Protein AF-A0A4R7RUV6-F1 (afdb_monomer_lite)

InterPro domains:
  IPR049241 Domain of unknown function DUF6876 [PF21781] (6-94)

Secondary structure (DSSP, 8-state):
-------HHHHHT-SS-SSPEEPSS-TT-EE-HHHHHHHHHHT-HHHHHHHHHHTTSHHHHT-SS-EEEEEEPTTS-EEEEEE-SSS-EEEEEEE----------

Structure (mmCIF, N/CA/C/O backbone):
data_AF-A0A4R7RUV6-F1
#
_entry.id   AF-A0A4R7RUV6-F1
#
loop_
_atom_site.group_PDB
_atom_site.id
_atom_site.type_symbol
_atom_site.label_atom_id
_atom_site.label_alt_id
_atom_site.label_comp_id
_atom_site.label_asym_id
_atom_site.label_entity_id
_atom_site.label_seq_id
_atom_site.pdbx_PDB_ins_code
_atom_site.Cartn_x
_atom_site.Cartn_y
_atom_site.Cartn_z
_atom_site.occupancy
_atom_site.B_iso_or_equiv
_atom_site.auth_seq_id
_atom_site.auth_comp_id
_atom_site.auth_asym_id
_atom_site.auth_atom_id
_atom_site.pdbx_PDB_model_num
ATOM 1 N N . MET A 1 1 ? -16.363 11.295 9.301 1.00 42.91 1 MET A N 1
ATOM 2 C CA . MET A 1 1 ? -15.651 10.002 9.333 1.00 42.91 1 MET A CA 1
ATOM 3 C C . MET A 1 1 ? -14.784 9.992 10.577 1.00 42.91 1 MET A C 1
ATOM 5 O O . MET A 1 1 ? -13.867 10.797 10.667 1.00 42.91 1 MET A O 1
ATOM 9 N N . THR A 1 2 ? -15.142 9.203 11.582 1.00 44.38 2 THR A N 1
ATOM 10 C CA . THR A 1 2 ? -14.379 9.071 12.829 1.00 44.38 2 THR A CA 1
ATOM 11 C C . THR A 1 2 ? -13.160 8.195 12.555 1.00 44.38 2 THR A C 1
ATOM 13 O O . THR A 1 2 ? -13.302 7.000 12.324 1.00 44.38 2 THR A O 1
ATOM 16 N N . GLN A 1 3 ? -11.968 8.798 12.518 1.00 53.25 3 GLN A N 1
ATOM 17 C CA . GLN A 1 3 ? -10.709 8.056 12.417 1.00 53.25 3 GLN A CA 1
ATOM 18 C C . GLN A 1 3 ? -10.579 7.154 13.644 1.00 53.25 3 GLN A C 1
ATOM 20 O O . GLN A 1 3 ? -10.560 7.637 14.777 1.00 53.25 3 GLN A O 1
ATOM 25 N N . LYS A 1 4 ? -10.544 5.842 13.412 1.00 65.19 4 LYS A N 1
ATOM 26 C CA . LYS A 1 4 ? -10.468 4.835 14.467 1.00 65.19 4 LYS A CA 1
ATOM 27 C C . LYS A 1 4 ? -9.042 4.309 14.532 1.00 65.19 4 LYS A C 1
ATOM 29 O O . LYS A 1 4 ? -8.476 3.904 13.519 1.00 65.19 4 LYS A O 1
ATOM 34 N N . THR A 1 5 ? -8.454 4.308 15.724 1.00 73.56 5 THR A N 1
ATOM 35 C CA . THR A 1 5 ? -7.150 3.681 15.946 1.00 73.56 5 THR A CA 1
ATOM 36 C C . THR A 1 5 ? -7.282 2.179 15.722 1.00 73.56 5 THR A C 1
ATOM 38 O O . THR A 1 5 ? -8.002 1.510 16.457 1.00 73.56 5 THR A O 1
ATOM 41 N N . LEU A 1 6 ? -6.597 1.662 14.702 1.00 78.75 6 LEU A N 1
ATOM 42 C CA . LEU A 1 6 ? -6.557 0.231 14.412 1.00 78.75 6 LEU A CA 1
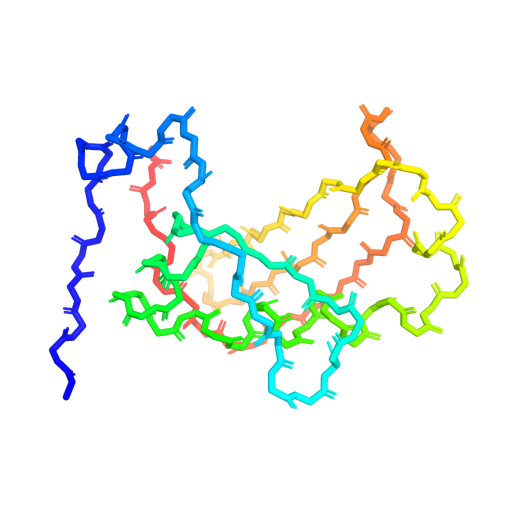ATOM 43 C C . LEU A 1 6 ? -5.843 -0.515 15.544 1.00 78.75 6 LEU A C 1
ATOM 45 O O . LEU A 1 6 ? -4.739 -0.148 15.941 1.00 78.75 6 LEU A O 1
ATOM 49 N N . THR A 1 7 ? -6.440 -1.587 16.052 1.00 82.38 7 THR A N 1
ATOM 50 C CA . THR A 1 7 ? -5.789 -2.451 17.045 1.00 82.38 7 THR A CA 1
ATOM 51 C C . THR A 1 7 ? -5.313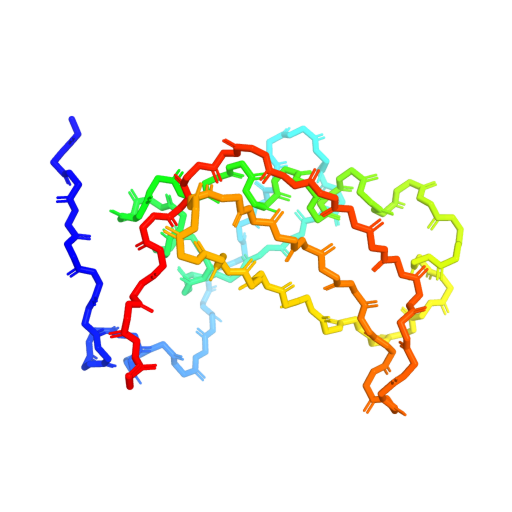 -3.757 16.413 1.00 82.38 7 THR A C 1
ATOM 53 O O . THR A 1 7 ? -5.888 -4.254 15.446 1.00 82.38 7 THR A O 1
ATOM 56 N N . LYS A 1 8 ? -4.262 -4.371 16.976 1.00 80.69 8 LYS A N 1
ATOM 57 C CA . LYS A 1 8 ? -3.771 -5.677 16.496 1.00 80.69 8 LYS A CA 1
ATOM 58 C C . LYS A 1 8 ? -4.850 -6.763 16.586 1.00 80.69 8 LYS A C 1
ATOM 60 O O . LYS A 1 8 ? -4.918 -7.616 15.708 1.00 80.69 8 LYS A O 1
ATOM 65 N N . ALA A 1 9 ? -5.692 -6.712 17.621 1.00 82.25 9 ALA A N 1
ATOM 66 C CA . ALA A 1 9 ? -6.806 -7.640 17.795 1.00 82.25 9 ALA A CA 1
ATOM 67 C C . ALA A 1 9 ? -7.806 -7.536 16.633 1.00 82.25 9 ALA A C 1
ATOM 69 O O . ALA A 1 9 ? -8.152 -8.549 16.030 1.00 82.25 9 ALA A O 1
ATOM 70 N N . GLU A 1 10 ? -8.184 -6.317 16.244 1.00 81.50 10 GLU A N 1
ATOM 71 C CA . GLU A 1 10 ? -9.073 -6.090 15.099 1.00 81.50 10 GLU A CA 1
ATOM 72 C C . GLU A 1 10 ? -8.458 -6.522 13.770 1.00 81.50 10 GLU A C 1
ATOM 74 O O . GLU A 1 10 ? -9.173 -6.995 12.899 1.00 81.50 10 GLU A O 1
ATOM 79 N N . LEU A 1 11 ? -7.145 -6.391 13.586 1.00 82.25 11 LEU A N 1
ATOM 80 C CA . LEU A 1 11 ? -6.506 -6.844 12.348 1.00 82.25 11 LEU A CA 1
ATOM 81 C C . LEU A 1 11 ? -6.327 -8.367 12.304 1.00 82.25 11 LEU A C 1
ATOM 83 O O . LEU A 1 11 ? -6.338 -8.955 11.226 1.00 82.25 11 LEU A O 1
ATOM 87 N N . SER A 1 12 ? -6.203 -9.019 13.463 1.00 82.88 12 SER A N 1
ATOM 88 C CA . SER A 1 12 ? -5.991 -10.470 13.548 1.00 82.88 12 SER A CA 1
ATOM 89 C C . SER A 1 12 ? -7.185 -11.310 13.090 1.00 82.88 12 SER A C 1
ATOM 91 O O . SER A 1 12 ? -7.007 -12.480 12.764 1.00 82.88 12 SER A O 1
ATOM 93 N N . GLN A 1 13 ? -8.383 -10.720 13.022 1.00 83.38 13 GLN A N 1
ATOM 94 C CA . GLN A 1 13 ? -9.589 -11.415 12.563 1.00 83.38 13 GLN A CA 1
ATOM 95 C C . GLN A 1 13 ? -9.644 -11.601 11.034 1.00 83.38 13 GLN A C 1
ATOM 97 O O . GLN A 1 13 ? -10.457 -12.379 10.545 1.00 83.38 13 GLN A O 1
ATOM 102 N N . PHE A 1 14 ? -8.784 -10.917 10.269 1.00 81.94 14 PHE A N 1
ATOM 103 C CA . PHE A 1 14 ? -8.732 -11.040 8.811 1.00 81.94 14 PHE A CA 1
ATOM 104 C C . PHE A 1 14 ? -7.761 -12.156 8.392 1.00 81.94 14 PHE A C 1
ATOM 106 O O . PHE A 1 14 ? -6.586 -11.905 8.131 1.00 81.94 14 PHE A O 1
ATOM 113 N N . THR A 1 15 ? -8.249 -13.398 8.322 1.00 80.12 15 THR A N 1
ATOM 114 C CA . THR A 1 15 ? -7.470 -14.590 7.908 1.00 80.12 15 THR A CA 1
ATOM 115 C C . THR A 1 15 ? -7.791 -15.085 6.493 1.00 80.12 15 THR A C 1
ATOM 117 O O . THR A 1 15 ? -7.260 -16.101 6.049 1.00 80.12 15 THR A O 1
ATOM 120 N N . GLY A 1 16 ? -8.630 -14.356 5.761 1.00 77.75 16 GLY A N 1
ATOM 121 C CA . GLY A 1 16 ? -9.045 -14.663 4.396 1.00 77.75 16 GLY A CA 1
ATOM 122 C C . GLY A 1 16 ? -9.775 -13.478 3.767 1.00 77.75 16 GLY A C 1
ATOM 123 O O . GLY A 1 16 ? -9.890 -12.414 4.378 1.00 77.75 16 GLY A O 1
ATOM 124 N N . THR A 1 17 ? -10.251 -13.657 2.537 1.00 85.62 17 THR A N 1
ATOM 125 C CA . THR A 1 17 ? -11.124 -12.689 1.866 1.00 85.62 17 THR A CA 1
ATOM 126 C C . THR A 1 17 ? -12.297 -13.440 1.261 1.00 85.62 17 THR A C 1
ATOM 128 O O . THR A 1 17 ? -12.105 -14.451 0.586 1.00 85.62 17 THR A O 1
ATOM 131 N N . GLU A 1 18 ? -13.505 -12.953 1.508 1.00 83.44 18 GLU A N 1
ATOM 132 C CA . GLU A 1 18 ? -14.718 -13.481 0.878 1.00 83.44 18 GLU A CA 1
ATOM 133 C C . GLU A 1 18 ? -15.089 -12.623 -0.331 1.00 83.44 18 GLU A C 1
ATOM 135 O O . GLU A 1 18 ? -15.600 -13.125 -1.333 1.00 83.44 18 GLU A O 1
ATOM 140 N N . LEU A 1 19 ? -14.759 -11.328 -0.268 1.00 87.00 19 LEU A N 1
ATOM 141 C CA . LEU A 1 19 ? -15.001 -10.372 -1.334 1.00 87.00 19 LEU A CA 1
ATOM 142 C C . LEU A 1 19 ? -13.697 -9.728 -1.795 1.00 87.00 19 LEU A C 1
ATOM 144 O O . LEU A 1 19 ? -12.900 -9.212 -1.013 1.00 87.00 19 LEU A O 1
ATOM 148 N N . TRP A 1 20 ? -13.511 -9.722 -3.112 1.00 88.62 20 TRP A N 1
ATOM 149 C CA . TRP A 1 20 ? -12.449 -8.968 -3.759 1.00 88.62 20 TRP A CA 1
ATOM 150 C C . TRP A 1 20 ? -12.975 -7.589 -4.130 1.00 88.62 20 TRP A C 1
ATOM 152 O O . TRP A 1 20 ? -13.879 -7.447 -4.958 1.00 88.62 20 TRP A O 1
ATOM 162 N N . HIS A 1 21 ? -12.387 -6.561 -3.533 1.00 88.44 21 HIS A N 1
ATOM 163 C CA . HIS A 1 21 ? -12.717 -5.174 -3.821 1.00 88.44 21 HIS A CA 1
ATOM 164 C C . HIS A 1 21 ? -11.862 -4.684 -4.972 1.00 88.44 21 HIS A C 1
ATOM 166 O O . HIS A 1 21 ? -10.675 -4.988 -5.070 1.00 88.44 21 HIS A O 1
ATOM 172 N N . ARG A 1 22 ? -12.475 -3.917 -5.866 1.00 89.69 22 ARG A N 1
ATOM 173 C CA . ARG A 1 22 ? -11.801 -3.393 -7.048 1.00 89.69 22 ARG A CA 1
ATOM 174 C C . ARG A 1 22 ? -11.444 -1.940 -6.825 1.00 89.69 22 ARG A C 1
ATOM 176 O O . ARG A 1 22 ? -12.265 -1.158 -6.349 1.00 89.69 22 ARG A O 1
ATOM 183 N N . HIS A 1 23 ? -10.223 -1.578 -7.183 1.00 89.12 23 HIS A N 1
ATOM 184 C CA . HIS A 1 23 ? -9.793 -0.194 -7.108 1.00 89.12 23 HIS A CA 1
ATOM 185 C C . HIS A 1 23 ? -10.590 0.663 -8.103 1.00 89.12 23 HIS A C 1
ATOM 187 O O . HIS A 1 23 ? -10.791 0.265 -9.252 1.00 89.12 23 HIS A O 1
ATOM 193 N N . SER A 1 24 ? -11.053 1.841 -7.673 1.00 83.38 24 SER A N 1
ATOM 194 C CA . SER A 1 24 ? -11.983 2.673 -8.453 1.00 83.38 24 SER A CA 1
ATOM 195 C C . SER A 1 24 ? -11.386 3.149 -9.781 1.00 83.38 24 SER A C 1
ATOM 197 O O . SER A 1 24 ? -12.055 3.089 -10.810 1.00 83.38 24 SER A O 1
ATOM 199 N N . ILE A 1 25 ? -10.119 3.579 -9.756 1.00 83.56 25 ILE A N 1
ATOM 200 C CA . ILE A 1 25 ? -9.377 4.071 -10.930 1.00 83.56 25 ILE A CA 1
ATOM 201 C C . ILE A 1 25 ? -8.644 2.921 -11.642 1.00 83.56 25 ILE A C 1
ATOM 203 O O . ILE A 1 25 ? -8.953 2.590 -12.785 1.00 83.56 25 ILE A O 1
ATOM 207 N N . ALA A 1 26 ? -7.705 2.259 -10.960 1.00 85.06 26 ALA A N 1
ATOM 208 C CA . ALA A 1 26 ? -6.963 1.119 -11.495 1.00 85.06 26 ALA A CA 1
ATOM 209 C C . ALA A 1 26 ? -7.773 -0.188 -11.406 1.00 85.06 26 ALA A C 1
ATOM 211 O O . ALA A 1 26 ? -7.536 -1.038 -10.556 1.00 85.06 26 ALA A O 1
ATOM 212 N N . ARG A 1 27 ? -8.763 -0.366 -12.284 1.00 83.12 27 ARG A N 1
ATOM 213 C CA . ARG A 1 27 ? -9.729 -1.487 -12.229 1.00 83.12 27 ARG A CA 1
ATOM 214 C C . ARG A 1 27 ? -9.110 -2.891 -12.321 1.00 83.12 27 ARG A C 1
ATOM 216 O O . ARG A 1 27 ? -9.799 -3.871 -12.029 1.00 83.12 27 ARG A O 1
ATOM 223 N N . ASN A 1 28 ? -7.855 -2.996 -12.742 1.00 83.50 28 ASN A N 1
ATOM 224 C CA . ASN A 1 28 ? -7.050 -4.218 -12.753 1.00 83.50 28 ASN A CA 1
ATOM 225 C C . ASN A 1 28 ? -6.488 -4.590 -11.369 1.00 83.50 28 ASN A C 1
ATOM 227 O O . ASN A 1 28 ? -6.074 -5.729 -11.181 1.00 83.50 28 ASN A O 1
ATOM 231 N N . VAL A 1 29 ? -6.503 -3.669 -10.406 1.00 85.75 29 VAL A N 1
ATOM 232 C CA . VAL A 1 29 ? -6.044 -3.896 -9.035 1.00 85.75 29 VAL A CA 1
ATOM 233 C C . VAL A 1 29 ? -7.219 -4.342 -8.170 1.00 85.75 29 VAL A C 1
ATOM 235 O O . VAL A 1 29 ? -8.251 -3.666 -8.073 1.00 85.75 29 VAL A O 1
ATOM 238 N N . LEU A 1 30 ? -7.046 -5.503 -7.542 1.00 89.81 30 LEU A N 1
ATOM 239 C CA . LEU A 1 30 ? -7.969 -6.079 -6.574 1.00 89.81 30 LEU A CA 1
ATOM 240 C C . LEU A 1 30 ? -7.315 -6.096 -5.194 1.00 89.81 30 LEU A C 1
ATOM 242 O O . LEU A 1 30 ? -6.107 -6.289 -5.079 1.00 89.81 30 LEU A O 1
ATOM 246 N N . TYR A 1 31 ? -8.117 -5.912 -4.154 1.00 88.69 31 TYR A N 1
ATOM 247 C CA . TYR A 1 31 ? -7.668 -5.965 -2.768 1.00 88.69 31 TYR A CA 1
ATOM 248 C C . TYR A 1 31 ? -8.698 -6.666 -1.884 1.00 88.69 31 TYR A C 1
ATOM 250 O O . TYR A 1 31 ? -9.871 -6.797 -2.237 1.00 88.69 31 TYR A O 1
ATOM 258 N N . THR A 1 32 ? -8.228 -7.160 -0.744 1.00 92.06 32 THR A N 1
ATOM 259 C CA . THR A 1 32 ? -9.004 -7.994 0.175 1.00 92.06 32 THR A CA 1
ATOM 260 C C . THR A 1 32 ? -9.832 -7.167 1.154 1.00 92.06 32 THR A C 1
ATOM 262 O O . THR A 1 32 ? -9.607 -5.965 1.333 1.00 92.06 32 THR A O 1
ATOM 265 N N . ASP A 1 33 ? -10.760 -7.829 1.841 1.00 89.19 33 ASP A N 1
ATOM 266 C CA . ASP A 1 33 ? -11.586 -7.244 2.901 1.00 89.19 33 ASP A CA 1
ATOM 267 C C . ASP A 1 33 ? -10.741 -6.568 3.996 1.00 89.19 33 ASP A C 1
ATOM 269 O O . ASP A 1 33 ? -11.031 -5.444 4.410 1.00 89.19 33 ASP A O 1
ATOM 273 N N . GLY A 1 34 ? -9.637 -7.200 4.410 1.00 87.12 34 GLY A N 1
ATOM 274 C CA . GLY A 1 34 ? -8.718 -6.628 5.399 1.00 87.12 34 GLY A CA 1
ATOM 275 C C . GLY A 1 34 ? -8.033 -5.349 4.909 1.00 87.12 34 GLY A C 1
ATOM 276 O O . GLY A 1 34 ? -7.955 -4.364 5.644 1.00 87.12 34 GLY A O 1
ATOM 277 N N . ALA A 1 35 ? -7.595 -5.317 3.646 1.00 87.75 35 ALA A N 1
ATOM 278 C CA . ALA A 1 35 ? -7.003 -4.117 3.052 1.00 87.75 35 ALA A CA 1
ATOM 279 C C . ALA A 1 35 ? -8.023 -2.972 2.949 1.00 87.75 35 ALA A C 1
ATOM 281 O O . ALA A 1 35 ? -7.697 -1.824 3.261 1.00 87.75 35 ALA A O 1
ATOM 282 N N . LYS A 1 36 ? -9.274 -3.288 2.588 1.00 89.12 36 LYS A N 1
ATOM 283 C CA . LYS A 1 36 ? -10.378 -2.322 2.601 1.00 89.12 36 LYS A CA 1
ATOM 284 C C . LYS A 1 36 ? -10.610 -1.760 4.000 1.00 89.12 36 LYS A C 1
ATOM 286 O O . LYS A 1 36 ? -10.666 -0.545 4.168 1.00 89.12 36 LYS A O 1
ATOM 291 N N . HIS A 1 37 ? -10.692 -2.628 5.006 1.00 88.00 37 HIS A N 1
ATOM 292 C CA . HIS A 1 37 ? -10.927 -2.222 6.388 1.00 88.00 37 HIS A CA 1
ATOM 293 C C . HIS A 1 37 ? -9.837 -1.277 6.911 1.00 88.00 37 HIS A C 1
ATOM 295 O O . HIS A 1 37 ? -10.146 -0.280 7.567 1.00 88.00 37 HIS A O 1
ATOM 301 N N . VAL A 1 38 ? -8.569 -1.553 6.587 1.00 86.38 38 VAL A N 1
ATOM 302 C CA . VAL A 1 38 ? -7.446 -0.659 6.904 1.00 86.38 38 VAL A CA 1
ATOM 303 C C . VAL A 1 38 ? -7.604 0.685 6.192 1.00 86.38 38 VAL A C 1
ATOM 305 O O . VAL A 1 38 ? -7.478 1.729 6.832 1.00 86.38 38 VAL A O 1
ATOM 308 N N . ALA A 1 39 ? -7.916 0.684 4.893 1.00 88.06 39 ALA A N 1
ATOM 309 C CA . ALA A 1 39 ? -8.100 1.912 4.124 1.00 88.06 39 ALA A CA 1
ATOM 310 C C . ALA A 1 39 ? -9.248 2.785 4.664 1.00 88.06 39 ALA A C 1
ATOM 312 O O . ALA A 1 39 ? -9.077 3.998 4.795 1.00 88.06 39 ALA A O 1
ATOM 313 N N . GLU A 1 40 ? -10.378 2.179 5.036 1.00 87.56 40 GLU A N 1
ATOM 314 C CA . GLU A 1 40 ? -11.544 2.873 5.597 1.00 87.56 40 GLU A CA 1
ATOM 315 C C . GLU A 1 40 ? -11.285 3.399 7.009 1.00 87.56 40 GLU A C 1
ATOM 317 O O . GLU A 1 40 ? -11.544 4.569 7.292 1.00 87.56 40 GLU A O 1
ATOM 322 N N . SER A 1 41 ? -10.743 2.557 7.889 1.00 84.88 41 SER A N 1
ATOM 323 C CA . SER A 1 41 ? -10.585 2.889 9.309 1.00 84.88 41 SER A CA 1
ATOM 324 C C . SER A 1 41 ? -9.435 3.867 9.558 1.00 84.88 41 SER A C 1
ATOM 326 O O . SER A 1 41 ? -9.564 4.767 10.391 1.00 84.88 41 SER A O 1
ATOM 328 N N . ALA A 1 42 ? -8.328 3.723 8.817 1.00 82.50 42 ALA A N 1
ATOM 329 C CA . ALA A 1 42 ? -7.136 4.567 8.945 1.00 82.50 42 ALA A CA 1
ATOM 330 C C . ALA A 1 42 ? -7.056 5.699 7.906 1.00 82.50 42 ALA A C 1
ATOM 332 O O . ALA A 1 42 ? -6.081 6.450 7.898 1.00 82.50 42 ALA A O 1
ATOM 333 N N . GLY A 1 43 ? -8.042 5.832 7.009 1.00 83.56 43 GLY A N 1
ATOM 334 C CA . GLY A 1 43 ? -7.997 6.823 5.926 1.00 83.56 43 GLY A CA 1
ATOM 335 C C . GLY A 1 43 ? -6.843 6.589 4.943 1.00 83.56 43 GLY A C 1
ATOM 336 O O . GLY A 1 43 ? -6.315 7.534 4.357 1.00 83.56 43 GLY A O 1
ATOM 337 N N . ALA A 1 44 ? -6.426 5.333 4.779 1.00 85.94 44 ALA A N 1
ATOM 338 C CA . ALA A 1 44 ? -5.254 4.932 4.006 1.00 85.94 44 ALA A CA 1
ATOM 339 C C . ALA A 1 44 ? -5.586 4.541 2.552 1.00 85.94 44 ALA A C 1
ATOM 341 O O . ALA A 1 44 ? -4.803 3.847 1.913 1.00 85.94 44 ALA A O 1
ATOM 342 N N . TYR A 1 45 ? -6.716 4.997 1.999 1.00 86.81 45 TYR A N 1
ATOM 343 C CA . TYR A 1 45 ? -7.050 4.779 0.582 1.00 86.81 45 TYR A CA 1
ATOM 344 C C . TYR A 1 45 ? -5.962 5.281 -0.367 1.00 86.81 45 TYR A C 1
ATOM 346 O O . TYR A 1 45 ? -5.662 4.620 -1.356 1.00 86.81 45 TYR A O 1
ATOM 354 N N . TRP A 1 46 ? -5.289 6.373 -0.000 1.00 87.50 46 TRP A N 1
ATOM 355 C CA . TRP A 1 46 ? -4.158 6.876 -0.771 1.00 87.50 46 TRP A CA 1
ATOM 356 C C . TRP A 1 46 ? -3.037 5.843 -0.911 1.00 87.50 46 TRP A C 1
ATOM 358 O O . TRP A 1 46 ? -2.353 5.836 -1.923 1.00 87.50 46 TRP A O 1
ATOM 368 N N . LEU A 1 47 ? -2.827 4.962 0.074 1.00 87.81 47 LEU A N 1
ATOM 369 C CA . LEU A 1 47 ? -1.793 3.933 -0.012 1.00 87.81 47 LEU A CA 1
ATOM 370 C C . LEU A 1 47 ? -2.148 2.903 -1.089 1.00 87.81 47 LEU A C 1
ATOM 372 O O . LEU A 1 47 ? -1.270 2.470 -1.831 1.00 87.81 47 LEU A O 1
ATOM 376 N N . LEU A 1 48 ? -3.433 2.552 -1.205 1.00 88.75 48 LEU A N 1
ATOM 377 C CA . LEU A 1 48 ? -3.923 1.697 -2.284 1.00 88.75 48 LEU A CA 1
ATOM 378 C C . LEU A 1 48 ? -3.766 2.385 -3.645 1.00 88.75 48 LEU A C 1
ATOM 380 O O . LEU A 1 48 ? -3.316 1.729 -4.583 1.00 88.75 48 LEU A O 1
ATOM 384 N N . ASP A 1 49 ? -4.051 3.691 -3.730 1.00 89.00 49 ASP A N 1
ATOM 385 C CA . ASP A 1 49 ? -3.830 4.478 -4.951 1.00 89.00 49 ASP A CA 1
ATOM 386 C C . ASP A 1 49 ? -2.350 4.445 -5.369 1.00 89.00 49 ASP A C 1
ATOM 388 O O . ASP A 1 49 ? -2.035 4.207 -6.533 1.00 89.00 49 ASP A O 1
ATOM 392 N N . GLU A 1 50 ? -1.422 4.632 -4.424 1.00 88.81 50 GLU A N 1
ATOM 393 C CA . GLU A 1 50 ? 0.018 4.622 -4.707 1.00 88.81 50 GLU A CA 1
ATOM 394 C C . GLU A 1 50 ? 0.511 3.269 -5.218 1.00 88.81 50 GLU A C 1
ATOM 396 O O . GLU A 1 50 ? 1.234 3.206 -6.216 1.00 88.81 50 GLU A O 1
ATOM 401 N N . ILE A 1 51 ? 0.095 2.180 -4.566 1.00 88.38 51 ILE A N 1
ATOM 402 C CA . ILE A 1 51 ? 0.433 0.817 -4.995 1.00 88.38 51 ILE A CA 1
ATOM 403 C C . ILE A 1 51 ? -0.147 0.549 -6.385 1.00 88.38 51 ILE A C 1
ATOM 405 O O . ILE A 1 51 ? 0.525 -0.026 -7.243 1.00 88.38 51 ILE A O 1
ATOM 409 N N . ALA A 1 52 ? -1.380 0.994 -6.628 1.00 89.75 52 ALA A N 1
ATOM 410 C CA . ALA A 1 52 ? -2.044 0.832 -7.907 1.00 89.75 52 ALA A CA 1
ATOM 411 C C . ALA A 1 52 ? -1.346 1.607 -9.033 1.00 89.75 52 ALA A C 1
ATOM 413 O O . ALA A 1 52 ? -1.119 1.053 -10.108 1.00 89.75 52 ALA A O 1
ATOM 414 N N . PHE A 1 53 ? -0.949 2.858 -8.796 1.00 89.00 53 PHE A N 1
ATOM 415 C CA . PHE A 1 53 ? -0.205 3.646 -9.778 1.00 89.00 53 PHE A CA 1
ATOM 416 C C . PHE A 1 53 ? 1.200 3.102 -10.018 1.00 89.00 53 PHE A C 1
ATOM 418 O O . PHE A 1 53 ? 1.681 3.148 -11.152 1.00 89.00 53 PHE A O 1
ATOM 425 N N . ALA A 1 54 ? 1.842 2.520 -9.006 1.00 88.38 54 ALA A N 1
ATOM 426 C CA . ALA A 1 54 ? 3.131 1.868 -9.187 1.00 88.38 54 ALA A CA 1
ATOM 427 C C . ALA A 1 54 ? 3.069 0.643 -10.114 1.00 88.38 54 ALA A C 1
ATOM 429 O O . ALA A 1 54 ? 4.073 0.330 -10.750 1.00 88.38 54 ALA A O 1
ATOM 430 N N . GLN A 1 55 ? 1.896 0.021 -10.302 1.00 87.19 55 GLN A N 1
ATOM 431 C CA . GLN A 1 55 ? 1.705 -1.022 -11.323 1.00 87.19 55 GLN A CA 1
ATOM 432 C C . GLN A 1 55 ? 1.817 -0.496 -12.767 1.00 87.19 55 GLN A C 1
ATOM 434 O O . GLN A 1 55 ? 1.764 -1.273 -13.711 1.00 87.19 55 GLN A O 1
ATOM 439 N N . SER A 1 56 ? 1.976 0.811 -12.989 1.00 87.00 56 SER A N 1
ATOM 440 C CA . SER A 1 56 ? 2.364 1.334 -14.308 1.00 87.00 56 SER A CA 1
ATOM 441 C C . SER A 1 56 ? 3.874 1.232 -14.573 1.00 87.00 56 SER A C 1
ATOM 443 O O . SER A 1 56 ? 4.318 1.384 -15.711 1.00 87.00 56 SER A O 1
ATOM 445 N N . ILE A 1 57 ? 4.678 0.957 -13.541 1.00 88.31 57 ILE A N 1
ATOM 446 C CA . ILE A 1 57 ? 6.135 0.885 -13.629 1.00 88.31 57 ILE A CA 1
ATOM 447 C C . ILE A 1 57 ? 6.542 -0.552 -13.954 1.00 88.31 57 ILE A C 1
ATOM 449 O O . ILE A 1 57 ? 6.226 -1.498 -13.228 1.00 88.31 57 ILE A O 1
ATOM 453 N N . ARG A 1 58 ? 7.305 -0.722 -15.039 1.00 87.00 58 ARG A N 1
ATOM 454 C CA . ARG A 1 58 ? 7.735 -2.047 -15.508 1.00 87.00 58 ARG A CA 1
ATOM 455 C C . ARG A 1 58 ? 8.598 -2.797 -14.490 1.00 87.00 58 ARG A C 1
ATOM 457 O O . ARG A 1 58 ? 8.454 -4.002 -14.368 1.00 87.00 58 ARG A O 1
ATOM 464 N N . ALA A 1 59 ? 9.452 -2.091 -13.749 1.00 86.69 59 ALA A N 1
ATOM 465 C CA . ALA A 1 59 ? 10.284 -2.693 -12.705 1.00 86.69 59 ALA A CA 1
ATOM 466 C C . ALA A 1 59 ? 9.455 -3.284 -11.554 1.00 86.69 59 ALA A C 1
ATOM 468 O O . ALA A 1 59 ? 9.832 -4.298 -10.997 1.00 86.69 59 ALA A O 1
ATOM 469 N N . VAL A 1 60 ? 8.308 -2.679 -11.230 1.00 86.31 60 VAL A N 1
ATOM 470 C CA . VAL A 1 60 ? 7.404 -3.181 -10.187 1.00 86.31 60 VAL A CA 1
ATOM 471 C C . VAL A 1 60 ? 6.587 -4.354 -10.725 1.00 86.31 60 VAL A C 1
ATOM 473 O O . VAL A 1 60 ? 6.550 -5.416 -10.121 1.00 86.31 60 VAL A O 1
ATOM 476 N N . THR A 1 61 ? 5.973 -4.194 -11.899 1.00 87.81 61 THR A N 1
ATOM 477 C CA . THR A 1 61 ? 5.132 -5.240 -12.519 1.00 87.81 61 THR A CA 1
ATOM 478 C C . THR A 1 61 ? 5.889 -6.472 -12.999 1.00 87.81 61 THR A C 1
ATOM 480 O O . THR A 1 61 ? 5.269 -7.516 -13.187 1.00 87.81 61 THR A O 1
ATOM 483 N N . ALA A 1 62 ? 7.201 -6.366 -13.219 1.00 88.06 62 ALA A N 1
ATOM 484 C CA . ALA A 1 62 ? 8.048 -7.513 -13.522 1.00 88.06 62 ALA A CA 1
ATOM 485 C C . ALA A 1 62 ? 8.194 -8.463 -12.322 1.00 88.06 62 ALA A C 1
ATOM 487 O O . ALA A 1 62 ? 8.444 -9.650 -12.529 1.00 88.06 62 ALA A O 1
ATOM 488 N N . GLU A 1 63 ? 8.001 -7.968 -11.096 1.00 87.25 63 GLU A N 1
ATOM 489 C CA . GLU A 1 63 ? 8.085 -8.784 -9.891 1.00 87.25 63 GLU A CA 1
ATOM 490 C C . GLU A 1 63 ? 6.795 -9.574 -9.667 1.00 87.25 63 GLU A C 1
ATOM 492 O O . GLU A 1 63 ? 5.711 -9.007 -9.505 1.00 87.25 63 GLU A O 1
ATOM 497 N N . GLY A 1 64 ? 6.922 -10.904 -9.611 1.00 82.81 64 GLY A N 1
ATOM 498 C CA . GLY A 1 64 ? 5.800 -11.807 -9.333 1.00 82.81 64 GLY A CA 1
ATOM 499 C C . GLY A 1 64 ? 5.279 -11.713 -7.895 1.00 82.81 64 GLY A C 1
ATOM 500 O O . GLY A 1 64 ? 4.129 -12.063 -7.633 1.00 82.81 64 GLY A O 1
ATOM 501 N N . PHE A 1 65 ? 6.103 -11.217 -6.968 1.00 86.31 65 PHE A N 1
ATOM 502 C CA . PHE A 1 65 ? 5.731 -10.937 -5.587 1.00 86.31 65 PHE A CA 1
ATOM 503 C C . PHE A 1 65 ? 6.254 -9.560 -5.180 1.00 86.31 65 PHE A C 1
ATOM 505 O O . PHE A 1 65 ? 7.417 -9.239 -5.395 1.00 86.31 65 PHE A O 1
ATOM 512 N N . GLN A 1 66 ? 5.383 -8.750 -4.583 1.00 86.12 66 GLN A N 1
ATOM 513 C CA . GLN A 1 66 ? 5.689 -7.376 -4.205 1.00 86.12 66 GLN A CA 1
ATOM 514 C C . GLN A 1 66 ? 5.348 -7.161 -2.734 1.00 86.12 66 GLN A C 1
ATOM 516 O O . GLN A 1 66 ? 4.190 -7.279 -2.325 1.00 86.12 66 GLN A O 1
ATOM 521 N N . LEU A 1 67 ? 6.350 -6.800 -1.942 1.00 88.50 67 LEU A N 1
ATOM 522 C CA . LEU A 1 67 ? 6.202 -6.467 -0.535 1.00 88.50 67 LEU A CA 1
ATOM 523 C C . LEU A 1 67 ? 6.304 -4.953 -0.344 1.00 88.50 67 LEU A C 1
ATOM 525 O O . LEU A 1 67 ? 7.377 -4.365 -0.451 1.00 88.50 67 LEU A O 1
ATOM 529 N N . TRP A 1 68 ? 5.178 -4.325 -0.017 1.00 88.44 68 TRP A N 1
ATOM 530 C CA . TRP A 1 68 ? 5.092 -2.883 0.191 1.00 88.44 68 TRP A CA 1
ATOM 531 C C . TRP A 1 68 ? 5.269 -2.524 1.667 1.00 88.44 68 TRP A C 1
ATOM 533 O O . TRP A 1 68 ? 4.485 -2.944 2.518 1.00 88.44 68 TRP A O 1
ATOM 543 N N . LYS A 1 69 ? 6.286 -1.717 1.978 1.00 87.69 69 LYS A N 1
ATOM 544 C CA . LYS A 1 69 ? 6.581 -1.234 3.332 1.00 87.69 69 LYS A CA 1
ATOM 545 C C . LYS A 1 69 ? 6.480 0.282 3.384 1.00 87.69 69 LYS A C 1
ATOM 547 O O . LYS A 1 69 ? 7.218 0.988 2.701 1.00 87.69 69 LYS A O 1
ATOM 552 N N . LEU A 1 70 ? 5.591 0.783 4.238 1.00 87.94 70 LEU A N 1
ATOM 553 C CA . LEU A 1 70 ? 5.493 2.202 4.563 1.00 87.94 70 LEU A CA 1
ATOM 554 C C . LEU A 1 70 ? 6.200 2.460 5.897 1.00 87.94 70 LEU A C 1
ATOM 556 O O . LEU A 1 70 ? 5.722 2.037 6.947 1.00 87.94 70 LEU A O 1
ATOM 560 N N . LYS A 1 71 ? 7.334 3.160 5.862 1.00 86.38 71 LYS A N 1
ATOM 561 C CA . LYS A 1 71 ? 8.083 3.560 7.057 1.00 86.38 71 LYS A CA 1
ATOM 562 C C . LYS A 1 71 ? 7.831 5.030 7.351 1.00 86.38 71 LYS A C 1
ATOM 564 O O . LYS A 1 71 ? 8.173 5.877 6.533 1.00 86.38 71 LYS A O 1
ATOM 569 N N . VAL A 1 72 ? 7.268 5.334 8.516 1.00 84.81 72 VAL A N 1
ATOM 570 C CA . VAL A 1 72 ? 7.067 6.713 8.979 1.00 84.81 72 VAL A CA 1
ATOM 571 C C . VAL A 1 72 ? 8.226 7.101 9.893 1.00 84.81 72 VAL A C 1
ATOM 573 O O . VAL A 1 72 ? 8.532 6.413 10.864 1.00 84.81 72 VAL A O 1
ATOM 576 N N . SER A 1 73 ? 8.898 8.192 9.557 1.00 83.12 73 SER A N 1
ATOM 577 C CA . SER A 1 73 ? 9.991 8.771 10.327 1.00 83.12 73 SER A CA 1
ATOM 578 C C . SER A 1 73 ? 9.459 9.677 11.448 1.00 83.12 73 SER A C 1
ATOM 580 O O . SER A 1 73 ? 8.358 10.222 11.333 1.00 83.12 73 SER A O 1
ATOM 582 N N . PRO A 1 74 ? 10.247 9.922 12.514 1.00 81.62 74 PRO A N 1
ATOM 583 C CA . PRO A 1 74 ? 9.836 10.785 13.629 1.00 81.62 74 PRO A CA 1
ATOM 584 C C . PRO A 1 74 ? 9.490 12.225 13.224 1.00 81.62 74 PRO A C 1
ATOM 586 O O . PRO A 1 74 ? 8.707 12.882 13.896 1.00 81.62 74 PRO A O 1
ATOM 589 N N . ASN A 1 75 ? 10.043 12.711 12.110 1.00 82.69 75 ASN A N 1
ATOM 590 C CA . ASN A 1 75 ? 9.743 14.026 11.535 1.00 82.69 75 ASN A CA 1
ATOM 591 C C . ASN A 1 75 ? 8.438 14.054 10.709 1.00 82.69 75 ASN A C 1
ATOM 593 O O . ASN A 1 75 ? 8.244 14.973 9.919 1.00 82.69 75 ASN A O 1
ATOM 597 N N . HIS A 1 76 ? 7.582 13.035 10.836 1.00 76.81 76 HIS A N 1
ATOM 598 C CA . HIS A 1 76 ? 6.345 12.855 10.069 1.00 76.81 76 HIS A CA 1
ATOM 599 C C . HIS A 1 76 ? 6.519 12.699 8.548 1.00 76.81 76 HIS A C 1
ATOM 601 O O . HIS A 1 76 ? 5.528 12.678 7.821 1.00 76.81 76 HIS A O 1
ATOM 607 N N . SER A 1 77 ? 7.747 12.529 8.050 1.00 80.12 77 SER A N 1
ATOM 608 C CA . SER A 1 77 ? 7.956 12.062 6.676 1.00 80.12 77 SER A CA 1
ATOM 609 C C . SER A 1 77 ? 7.719 10.557 6.594 1.00 80.12 77 SER A C 1
ATOM 611 O O . SER A 1 77 ? 8.027 9.832 7.538 1.00 80.12 77 SER A O 1
ATOM 613 N N . ALA A 1 78 ? 7.184 10.065 5.481 1.00 85.56 78 ALA A N 1
ATOM 614 C CA . ALA A 1 78 ? 7.050 8.638 5.240 1.00 85.56 78 ALA A CA 1
ATOM 615 C C . ALA A 1 78 ? 7.822 8.226 3.986 1.00 85.56 78 ALA A C 1
ATOM 617 O O . ALA A 1 78 ? 7.953 8.994 3.038 1.00 85.56 78 ALA A O 1
ATOM 618 N N . THR A 1 79 ? 8.310 6.993 3.959 1.00 88.38 79 THR A N 1
ATOM 619 C CA . THR A 1 79 ? 8.914 6.384 2.775 1.00 88.38 79 THR A CA 1
ATOM 620 C C . THR A 1 79 ? 8.166 5.104 2.467 1.00 88.38 79 THR A C 1
ATOM 622 O O . THR A 1 79 ? 8.075 4.219 3.318 1.00 88.38 79 THR A O 1
ATOM 625 N N . LEU A 1 80 ? 7.619 5.024 1.259 1.00 89.88 80 LEU A N 1
ATOM 626 C CA . LEU A 1 80 ? 7.004 3.824 0.719 1.00 89.88 80 LEU A CA 1
ATOM 627 C C . LEU A 1 80 ? 8.034 3.108 -0.152 1.00 89.88 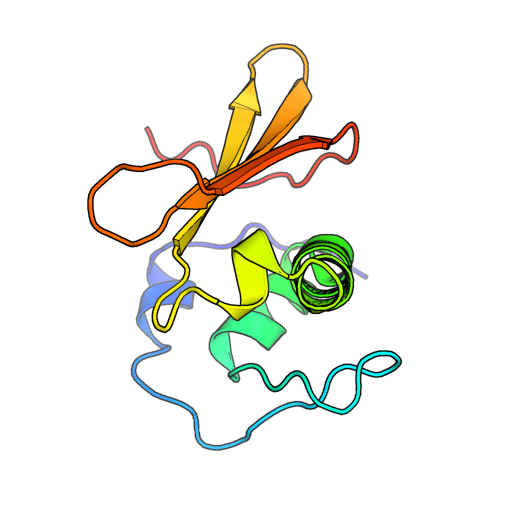80 LEU A C 1
ATOM 629 O O . LEU A 1 80 ? 8.514 3.680 -1.130 1.00 89.88 80 LEU A O 1
ATOM 633 N N . ALA A 1 81 ? 8.363 1.872 0.202 1.00 89.12 81 ALA A N 1
ATOM 634 C CA . ALA A 1 81 ? 9.251 1.014 -0.569 1.00 89.12 81 ALA A CA 1
ATOM 635 C C . ALA A 1 81 ? 8.513 -0.251 -1.019 1.00 89.12 81 ALA A C 1
ATOM 637 O O . ALA A 1 81 ? 7.704 -0.793 -0.269 1.00 89.12 81 ALA A O 1
ATOM 638 N N . CYS A 1 82 ? 8.805 -0.709 -2.231 1.00 89.25 82 CYS A N 1
ATOM 639 C CA . CYS A 1 82 ? 8.421 -2.015 -2.743 1.00 89.25 82 CYS A CA 1
ATOM 640 C C . CYS A 1 82 ? 9.664 -2.897 -2.798 1.00 89.25 82 CYS A C 1
ATOM 642 O O . CYS A 1 82 ? 10.685 -2.491 -3.359 1.00 89.25 82 CYS A O 1
ATOM 644 N N . GLU A 1 83 ? 9.555 -4.098 -2.250 1.00 88.38 83 GLU A N 1
ATOM 645 C CA . GLU A 1 83 ? 10.585 -5.130 -2.280 1.00 88.38 83 GLU A CA 1
ATOM 646 C C . GLU A 1 83 ? 10.100 -6.365 -3.051 1.00 88.38 83 GLU A C 1
ATOM 648 O O . GLU A 1 83 ? 8.903 -6.643 -3.078 1.00 88.38 83 GLU A O 1
ATOM 653 N N . ASP A 1 84 ? 11.028 -7.124 -3.629 1.00 84.94 84 ASP A N 1
ATOM 654 C CA . ASP A 1 84 ? 10.771 -8.377 -4.368 1.00 84.94 84 ASP A CA 1
ATOM 655 C C . ASP A 1 84 ? 10.567 -9.613 -3.460 1.00 84.94 84 ASP A C 1
ATOM 657 O O . ASP A 1 84 ? 10.347 -10.729 -3.926 1.00 84.94 84 ASP A O 1
ATOM 661 N N . GLY A 1 85 ? 10.667 -9.434 -2.137 1.00 78.44 85 GLY A N 1
ATOM 662 C CA . GLY A 1 85 ? 10.635 -10.519 -1.149 1.00 78.44 85 GLY A CA 1
ATOM 663 C C . GLY A 1 85 ? 12.004 -11.129 -0.820 1.00 78.44 85 GLY A C 1
ATOM 664 O O . GLY A 1 85 ? 12.118 -11.821 0.189 1.00 78.44 85 GLY A O 1
ATOM 665 N N . ASN A 1 86 ? 13.055 -10.795 -1.574 1.00 83.75 86 ASN A N 1
ATOM 666 C CA . ASN A 1 86 ? 14.449 -11.175 -1.318 1.00 83.75 86 ASN A CA 1
ATOM 667 C C . ASN A 1 86 ? 15.280 -10.005 -0.767 1.00 83.75 86 ASN A C 1
ATOM 669 O O . ASN A 1 86 ? 16.505 -9.992 -0.863 1.00 83.75 86 ASN A O 1
ATOM 673 N N . SER A 1 87 ? 14.615 -9.030 -0.140 1.00 77.81 87 SER A N 1
ATOM 674 C CA . SER A 1 87 ? 15.208 -7.787 0.375 1.00 77.81 87 SER A CA 1
ATOM 675 C C . SER A 1 87 ? 15.772 -6.842 -0.696 1.00 77.81 87 SER A C 1
ATOM 677 O O . SER A 1 87 ? 16.452 -5.878 -0.335 1.00 77.81 87 SER A O 1
ATOM 679 N N . ASN A 1 88 ? 15.476 -7.045 -1.987 1.00 85.69 88 ASN A N 1
ATOM 680 C CA . ASN A 1 88 ? 15.833 -6.067 -3.013 1.00 85.69 88 ASN A CA 1
ATOM 681 C C . ASN A 1 88 ? 14.716 -5.038 -3.152 1.00 85.69 88 ASN A C 1
ATOM 683 O O . ASN A 1 88 ? 13.557 -5.383 -3.373 1.00 85.69 88 ASN A O 1
ATOM 687 N N . ILE A 1 89 ? 15.070 -3.759 -3.041 1.00 87.31 89 ILE A N 1
ATOM 688 C CA . ILE A 1 89 ? 14.123 -2.657 -3.217 1.00 87.31 89 ILE A CA 1
ATOM 689 C C . ILE A 1 89 ? 14.004 -2.358 -4.711 1.00 87.31 89 ILE A C 1
ATOM 691 O O . ILE A 1 89 ? 14.947 -1.862 -5.326 1.00 87.31 89 ILE A O 1
ATOM 695 N N . VAL A 1 90 ? 12.828 -2.616 -5.278 1.00 88.19 90 VAL A N 1
ATOM 696 C CA . VAL A 1 90 ? 12.523 -2.375 -6.699 1.00 88.19 90 VAL A CA 1
ATOM 697 C C . VAL A 1 90 ? 11.916 -0.996 -6.940 1.00 88.19 90 VAL A C 1
ATOM 699 O O . VAL A 1 90 ? 11.994 -0.447 -8.038 1.00 88.19 90 VAL A O 1
ATOM 702 N N . PHE A 1 91 ? 11.330 -0.400 -5.901 1.00 88.50 91 PHE A N 1
ATOM 703 C CA . PHE A 1 91 ? 10.777 0.947 -5.947 1.00 88.50 91 PHE A CA 1
ATOM 704 C C . PHE A 1 91 ? 10.858 1.598 -4.569 1.00 88.50 91 PHE A C 1
ATOM 706 O O . PHE A 1 91 ? 10.609 0.954 -3.555 1.00 88.50 91 PHE A O 1
ATOM 713 N N . SER A 1 92 ? 11.181 2.886 -4.522 1.00 88.88 92 SER A N 1
ATOM 714 C CA . SER A 1 92 ? 11.166 3.667 -3.288 1.00 88.88 92 SER A CA 1
ATOM 715 C C . SER A 1 92 ? 10.709 5.082 -3.581 1.00 88.88 92 SER A C 1
ATOM 717 O O . SER A 1 92 ? 11.118 5.688 -4.573 1.00 88.88 92 SER A O 1
ATOM 719 N N . ARG A 1 93 ? 9.850 5.611 -2.715 1.00 85.69 93 ARG A N 1
ATOM 720 C CA . ARG A 1 93 ? 9.296 6.948 -2.864 1.00 85.69 93 ARG A CA 1
ATOM 721 C C . ARG A 1 93 ? 9.031 7.592 -1.513 1.00 85.69 93 ARG A C 1
ATOM 723 O O . ARG A 1 93 ? 8.387 7.011 -0.641 1.00 85.69 93 ARG A O 1
ATOM 730 N N . ALA A 1 94 ? 9.490 8.831 -1.366 1.00 83.62 94 ALA A N 1
ATOM 731 C CA . ALA A 1 94 ? 9.120 9.672 -0.239 1.00 83.62 94 ALA A CA 1
ATOM 732 C C . ALA A 1 94 ? 7.651 10.105 -0.375 1.00 83.62 94 ALA A C 1
ATOM 734 O O . ALA A 1 94 ? 7.221 10.595 -1.422 1.00 83.62 94 ALA A O 1
ATOM 735 N N . CYS A 1 95 ? 6.881 9.916 0.689 1.00 74.88 95 CYS A N 1
ATOM 736 C CA . CYS A 1 95 ? 5.501 10.345 0.813 1.00 74.88 95 CYS A CA 1
ATOM 737 C C . CYS A 1 95 ? 5.374 11.317 1.989 1.00 74.88 95 CYS A C 1
ATOM 739 O O . CYS A 1 95 ? 5.828 11.056 3.100 1.00 74.88 95 CYS A O 1
ATOM 741 N N . PHE A 1 96 ? 4.717 12.446 1.741 1.00 62.94 96 PHE A N 1
ATOM 742 C CA . PHE A 1 96 ? 4.445 13.463 2.759 1.00 62.94 96 PHE A CA 1
ATOM 743 C C . PHE A 1 96 ? 3.050 13.315 3.381 1.00 62.94 96 PHE A C 1
ATOM 745 O O . PHE A 1 96 ? 2.633 14.161 4.167 1.00 62.94 96 PHE A O 1
ATOM 752 N N . LYS A 1 97 ? 2.302 12.261 3.026 1.00 62.62 97 LYS A N 1
ATOM 753 C CA . LYS A 1 97 ? 0.973 12.010 3.587 1.00 62.62 97 LYS A CA 1
ATOM 754 C C . LYS A 1 97 ? 1.091 11.174 4.853 1.00 62.62 97 LYS A C 1
ATOM 756 O O . LYS A 1 97 ? 1.550 10.034 4.830 1.00 62.62 97 LYS A O 1
ATOM 761 N N . THR A 1 98 ? 0.644 11.751 5.959 1.00 50.56 98 THR A N 1
ATOM 762 C CA . THR A 1 98 ? 0.557 11.088 7.255 1.00 50.56 98 THR A CA 1
ATOM 763 C C . THR A 1 98 ? -0.482 9.970 7.168 1.00 50.56 98 THR A C 1
ATOM 765 O O . THR A 1 98 ? -1.680 10.235 7.180 1.00 50.56 98 THR A O 1
ATOM 768 N N . VAL A 1 99 ? -0.059 8.706 7.105 1.00 49.25 99 VAL A N 1
ATOM 769 C CA . VAL A 1 99 ? -0.865 7.657 7.747 1.00 49.25 99 VAL A CA 1
ATOM 770 C C . VAL A 1 99 ? -0.373 7.637 9.172 1.00 49.25 99 VAL A C 1
ATOM 772 O O . VAL A 1 99 ? 0.824 7.474 9.413 1.00 49.25 99 VAL A O 1
ATOM 775 N N . GLN A 1 100 ? -1.283 7.820 10.123 1.00 44.56 100 GLN A N 1
ATOM 776 C CA . GLN A 1 100 ? -1.033 7.394 11.492 1.00 44.56 100 GLN A CA 1
ATOM 777 C C . GLN A 1 100 ? -0.986 5.856 11.492 1.00 44.56 100 GLN A C 1
ATOM 779 O O . GLN A 1 100 ? -1.883 5.194 12.002 1.00 44.56 100 GLN A O 1
ATOM 784 N N . VAL A 1 101 ? 0.029 5.265 10.844 1.00 39.69 101 VAL A N 1
ATOM 785 C CA . VAL A 1 101 ? 0.332 3.852 11.032 1.00 39.69 101 VAL A CA 1
ATOM 786 C C . VAL A 1 101 ? 0.942 3.803 12.412 1.00 39.69 101 VAL A C 1
ATOM 788 O O . VAL A 1 101 ? 1.956 4.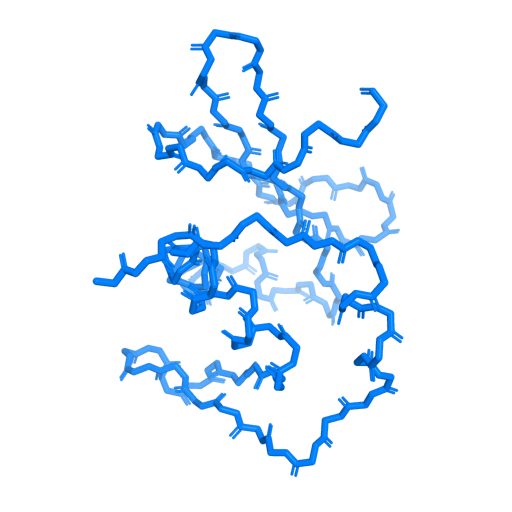449 12.672 1.00 39.69 101 VAL A O 1
ATOM 791 N N . LEU A 1 102 ? 0.232 3.102 13.288 1.00 34.94 102 LEU A N 1
ATOM 792 C CA . LEU A 1 102 ? 0.668 2.575 14.567 1.00 34.94 102 LEU A CA 1
ATOM 793 C C . LEU A 1 102 ? 2.178 2.707 14.792 1.00 34.94 102 LEU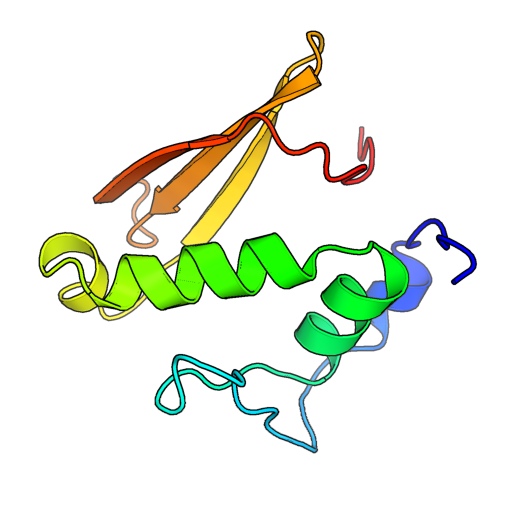 A C 1
ATOM 795 O O . LEU A 1 102 ? 2.979 2.043 14.135 1.00 34.94 102 LEU A O 1
ATOM 799 N N . LYS A 1 103 ? 2.535 3.447 15.843 1.00 26.48 103 LYS A N 1
ATOM 800 C CA . LYS A 1 103 ? 3.604 2.996 16.733 1.00 26.48 103 LYS A CA 1
ATOM 801 C C . LYS A 1 103 ? 3.256 1.565 17.161 1.00 26.48 103 LYS A C 1
ATOM 803 O O . LYS A 1 103 ? 2.460 1.366 18.074 1.00 26.48 103 LYS A O 1
ATOM 808 N N . MET A 1 104 ? 3.774 0.571 16.451 1.00 26.56 104 MET A N 1
ATOM 809 C CA . MET A 1 104 ? 4.026 -0.734 17.041 1.00 26.56 104 MET A CA 1
ATOM 810 C C . MET A 1 104 ? 5.516 -0.759 17.358 1.00 26.56 104 MET A C 1
ATOM 812 O O . MET A 1 104 ? 6.323 -0.734 16.432 1.00 26.56 104 MET A O 1
ATOM 816 N N . ALA A 1 105 ? 5.800 -0.818 18.662 1.00 26.56 105 ALA A N 1
ATOM 817 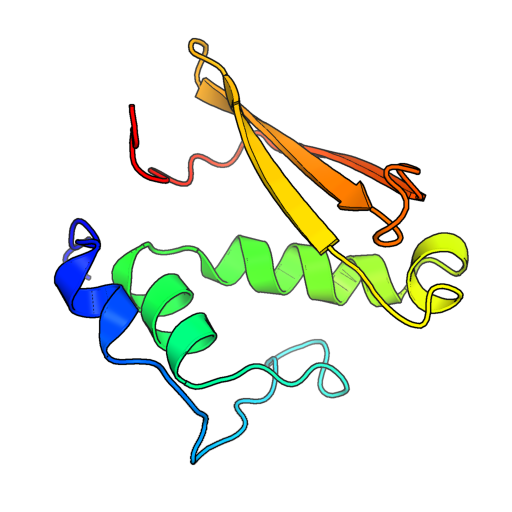C CA . ALA A 1 105 ? 7.101 -0.681 19.324 1.00 26.56 105 ALA A CA 1
ATOM 818 C C . ALA A 1 105 ? 7.639 0.758 19.414 1.00 26.56 105 ALA A C 1
ATOM 820 O O . ALA A 1 105 ? 7.866 1.408 18.371 1.00 26.56 105 ALA A O 1
#

Radius of gyration: 14.16 Å; chains: 1; bounding box: 32×29×35 Å

Organism: NCBI:txid48464

Foldseek 3Di:
DDQADDDPVNLVVPPDAPDWDAQPPLRVDTDGPSVVCCCVNQVCNVVVVVLSVCCVPPLQVVQPDWDWDWAQDPVRKIKIFIDSVPPDTSDIDIDNDDRPPDPPD

Sequence (105 aa):
MTQKTLTKAELSQFTGTELWHRHSIARNVLYTDGAKHVAESAGAYWLLDEIAFAQSIRAVTAEGFQLWKLKVSPNHSATLACEDGNSNIVFSRACFKTVQVLKMA

pLDDT: mean 80.15, std 14.95, range [26.48, 92.06]